Protein AF-A0A2A8GS91-F1 (afdb_monomer_lite)

Secondary structure (DSSP, 8-state):
----TT-PPP---S----S----------PPP----TT-S-PPP--HHHHHHHHHHHHHTT-S-HHHHHHHHHHHHHHHTS-HHHHHHHHHHH--

pLDDT: mean 79.54, std 14.11, range [46.62, 95.75]

Sequence (95 aa):
MAKTPGLLVRKKSNFNPTDPYIPNEDSVVTPEKKKFKNQQGSIKISSQSKEELGALMKLTNKKYAHEIIDLLIHHYVENQLTPEQKKKFKLLTEI

InterPro domains:
  IPR035528 Protein of unknown function DUF5388 [PF17363] (42-94)

Organism: NCBI:txid64104

Radius of gyration: 30.57 Å; chains: 1; bounding box: 70×70×53 Å

Foldseek 3Di:
DDDDPDDDDDDDDPDDPPDDDDPPPPVVPPPDPPDDPPDPDDDDDDPVVVVVLVVVCVVVVHPDSVVVVVVVVVCCLVPPDDPVVNVVVVVVVPD

Structure (mmCIF, N/CA/C/O backbone):
data_AF-A0A2A8GS91-F1
#
_entry.id   AF-A0A2A8GS91-F1
#
loop_
_atom_site.group_PDB
_atom_site.id
_atom_site.type_symbol
_atom_site.label_atom_id
_atom_site.label_alt_id
_atom_site.label_comp_id
_atom_site.label_asym_id
_atom_site.label_entity_id
_atom_site.label_seq_id
_atom_site.pdbx_PDB_ins_code
_atom_site.Cartn_x
_atom_site.Cartn_y
_atom_site.Cartn_z
_atom_site.occupancy
_atom_site.B_iso_or_equiv
_atom_site.auth_seq_id
_atom_site.auth_comp_id
_atom_site.auth_asym_id
_atom_site.auth_atom_id
_atom_site.pdbx_PDB_model_num
ATOM 1 N N . MET A 1 1 ? 51.025 58.106 -22.402 1.00 46.62 1 MET A N 1
ATOM 2 C CA . MET A 1 1 ? 50.460 57.437 -21.206 1.00 46.62 1 MET A CA 1
ATOM 3 C C . MET A 1 1 ? 50.240 55.964 -21.534 1.00 46.62 1 MET A C 1
ATOM 5 O O . MET A 1 1 ? 49.836 55.664 -22.651 1.00 46.62 1 MET A O 1
ATOM 9 N N . ALA A 1 2 ? 50.651 55.072 -20.631 1.00 52.41 2 ALA A N 1
ATOM 10 C CA . ALA A 1 2 ? 50.948 53.659 -20.882 1.00 52.41 2 ALA A CA 1
ATOM 11 C C . ALA A 1 2 ? 49.727 52.802 -21.280 1.00 52.41 2 ALA A C 1
ATOM 13 O O . ALA A 1 2 ? 48.660 52.925 -20.686 1.00 52.41 2 ALA A O 1
ATOM 14 N N . LYS A 1 3 ? 49.906 51.901 -22.258 1.00 57.59 3 LYS A N 1
ATOM 15 C CA . LYS A 1 3 ? 48.962 50.817 -22.578 1.00 57.59 3 LYS A CA 1
ATOM 16 C C . LYS A 1 3 ? 49.304 49.616 -21.689 1.00 57.59 3 LYS A C 1
ATOM 18 O O . LYS A 1 3 ? 50.386 49.055 -21.834 1.00 57.59 3 LYS A O 1
ATOM 23 N N . THR A 1 4 ? 48.423 49.233 -20.770 1.00 62.31 4 THR A N 1
ATOM 24 C CA . THR A 1 4 ? 48.572 48.017 -19.954 1.00 62.31 4 THR A CA 1
ATOM 25 C C . THR A 1 4 ? 48.444 46.772 -20.845 1.00 62.31 4 THR A C 1
ATOM 27 O O . THR A 1 4 ? 47.423 46.622 -21.523 1.00 62.31 4 THR A O 1
ATOM 30 N N . PRO A 1 5 ? 49.444 45.873 -20.890 1.00 55.16 5 PRO A N 1
ATOM 31 C CA . PRO A 1 5 ? 49.355 44.658 -21.691 1.00 55.16 5 PRO A CA 1
ATOM 32 C C . PRO A 1 5 ? 48.493 43.620 -20.956 1.00 55.16 5 PRO A C 1
ATOM 34 O O . PRO A 1 5 ? 48.757 43.313 -19.798 1.00 55.16 5 PRO A O 1
ATOM 37 N N . GLY A 1 6 ? 47.458 43.083 -21.616 1.00 60.62 6 GLY A N 1
ATOM 38 C CA . GLY A 1 6 ? 46.720 41.902 -21.128 1.00 60.62 6 GLY A CA 1
ATOM 39 C C . GLY A 1 6 ? 45.197 42.015 -20.998 1.00 60.62 6 GLY A C 1
ATOM 40 O O . GLY A 1 6 ? 44.552 41.020 -20.686 1.00 60.62 6 GLY A O 1
ATOM 41 N N . LEU A 1 7 ? 44.581 43.168 -21.268 1.00 65.50 7 LEU A N 1
ATOM 42 C CA . LEU A 1 7 ? 43.117 43.294 -21.258 1.00 65.50 7 LEU A CA 1
ATOM 43 C C . LEU A 1 7 ? 42.557 43.259 -22.686 1.00 65.50 7 LEU A C 1
ATOM 45 O O . LEU A 1 7 ? 42.686 44.227 -23.435 1.00 65.50 7 LEU A O 1
ATOM 49 N N . LEU A 1 8 ? 41.911 42.146 -23.062 1.00 66.12 8 LEU A N 1
ATOM 50 C CA . LEU A 1 8 ? 41.102 42.089 -24.282 1.00 66.12 8 LEU A CA 1
ATOM 51 C C . LEU A 1 8 ? 39.931 43.070 -24.155 1.00 66.12 8 LEU A C 1
ATOM 53 O O . LEU A 1 8 ? 39.047 42.913 -23.310 1.00 66.12 8 LEU A O 1
ATOM 57 N N . VAL A 1 9 ? 39.917 44.083 -25.019 1.00 65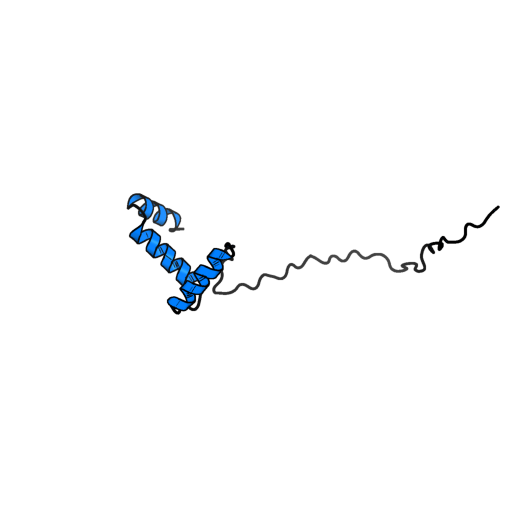.94 9 VAL A N 1
ATOM 58 C CA . VAL A 1 9 ? 38.823 45.052 -25.096 1.00 65.94 9 VAL A CA 1
ATOM 59 C C . VAL A 1 9 ? 37.570 44.329 -25.594 1.00 65.94 9 VAL A C 1
ATOM 61 O O . VAL A 1 9 ? 37.545 43.797 -26.703 1.00 65.94 9 VAL A O 1
ATOM 64 N N . ARG A 1 10 ? 36.509 44.307 -24.780 1.00 66.19 10 ARG A N 1
ATOM 65 C CA . ARG A 1 10 ? 35.206 43.773 -25.198 1.00 66.19 10 ARG A CA 1
ATOM 66 C C . ARG A 1 10 ? 34.622 44.672 -26.284 1.00 66.19 10 ARG A C 1
ATOM 68 O O . ARG A 1 10 ? 34.299 45.831 -26.025 1.00 66.19 10 ARG A O 1
ATOM 75 N N . LYS A 1 11 ? 34.451 44.132 -27.490 1.00 67.81 11 LYS A N 1
ATOM 76 C CA . LYS A 1 11 ? 33.740 44.811 -28.575 1.00 67.81 11 LYS A CA 1
ATOM 77 C C . LYS A 1 11 ? 32.253 44.871 -28.204 1.00 67.81 11 LYS A C 1
ATOM 79 O O . LYS A 1 11 ? 31.589 43.839 -28.138 1.00 67.81 11 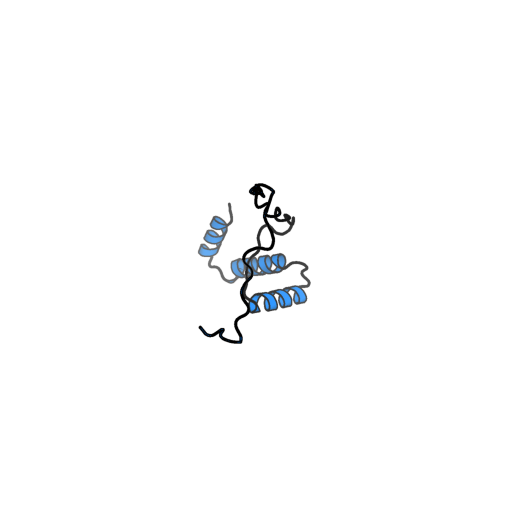LYS A O 1
ATOM 84 N N . LYS A 1 12 ? 31.742 46.065 -27.887 1.00 63.16 12 LYS A N 1
ATOM 85 C CA . LYS A 1 12 ? 30.305 46.282 -27.675 1.00 63.16 12 LYS A CA 1
ATOM 86 C C . LYS A 1 12 ? 29.623 46.124 -29.035 1.00 63.16 12 LYS A C 1
ATOM 88 O O . LYS A 1 12 ? 29.885 46.923 -29.922 1.00 63.16 12 LYS A O 1
ATOM 93 N N . SER A 1 13 ? 28.823 45.068 -29.172 1.00 62.59 13 SER A N 1
ATOM 94 C CA . SER A 1 13 ? 27.897 44.775 -30.281 1.00 62.59 13 SER A CA 1
ATOM 95 C C . SER A 1 13 ? 28.500 44.631 -31.693 1.00 62.59 13 SER A C 1
ATOM 97 O O . SER A 1 13 ? 28.931 45.597 -32.310 1.00 62.59 13 SER A O 1
ATOM 99 N N . ASN A 1 14 ? 28.440 43.409 -32.243 1.00 64.88 14 ASN A N 1
ATOM 100 C CA . ASN A 1 14 ? 28.628 43.119 -33.678 1.00 64.88 14 ASN A CA 1
ATOM 101 C C . ASN A 1 14 ? 27.291 42.982 -34.433 1.00 64.88 14 ASN A C 1
ATOM 103 O O . ASN A 1 14 ? 27.286 42.601 -35.598 1.00 64.88 14 ASN A O 1
ATOM 107 N N . PHE A 1 15 ? 26.163 43.222 -33.765 1.00 71.50 15 PHE A N 1
ATOM 108 C CA . PHE A 1 15 ? 24.839 42.945 -34.300 1.00 71.50 15 PHE A CA 1
ATOM 109 C C . PHE A 1 15 ? 23.877 44.056 -33.890 1.00 71.50 15 PHE A C 1
ATOM 111 O O . PHE A 1 15 ? 23.784 44.376 -32.705 1.00 71.50 15 PHE A O 1
ATOM 118 N N . ASN A 1 16 ? 23.180 44.616 -34.876 1.00 68.69 16 ASN A N 1
ATOM 119 C CA . ASN A 1 16 ? 22.052 45.511 -34.671 1.00 68.69 16 ASN A CA 1
ATOM 120 C C . ASN A 1 16 ? 20.785 44.705 -34.988 1.00 68.69 16 ASN A C 1
ATOM 122 O O . ASN A 1 16 ? 20.571 44.394 -36.163 1.00 68.69 16 ASN A O 1
ATOM 126 N N . PRO A 1 17 ? 19.967 44.330 -33.989 1.00 68.94 17 PRO A N 1
ATOM 127 C CA . PRO A 1 17 ? 18.673 43.725 -34.265 1.00 68.94 17 PRO A CA 1
ATOM 128 C C . PRO A 1 17 ? 17.837 44.756 -35.022 1.00 68.94 17 PRO A C 1
ATOM 130 O O . PRO A 1 17 ? 17.511 45.813 -34.489 1.00 68.94 17 PRO A O 1
ATOM 133 N N . THR A 1 18 ? 17.600 44.485 -36.304 1.00 74.81 18 THR A N 1
ATOM 134 C CA . THR A 1 18 ? 16.831 45.377 -37.187 1.00 74.81 18 THR A CA 1
ATOM 135 C C . THR A 1 18 ? 15.336 45.081 -37.072 1.00 74.81 18 THR A C 1
ATOM 137 O O . THR A 1 18 ? 14.510 45.957 -37.311 1.00 74.81 18 THR A O 1
ATOM 140 N N . ASP A 1 19 ? 15.000 43.870 -36.629 1.00 74.12 19 ASP A N 1
ATOM 141 C CA . ASP A 1 19 ? 13.625 43.436 -36.459 1.00 74.12 19 ASP A CA 1
ATOM 142 C C . ASP A 1 19 ? 13.089 43.841 -35.079 1.00 74.12 19 ASP A C 1
ATOM 144 O O . ASP A 1 19 ? 13.783 43.666 -34.066 1.00 74.12 19 ASP A O 1
ATOM 148 N N . PRO A 1 20 ? 11.860 44.386 -35.011 1.00 78.19 20 PRO A N 1
ATOM 149 C CA . PRO A 1 20 ? 11.224 44.713 -33.746 1.00 78.19 20 PRO A CA 1
ATOM 150 C C . PRO A 1 20 ? 11.042 43.442 -32.915 1.00 78.19 20 PRO A C 1
ATOM 152 O O . PRO A 1 20 ? 10.651 42.394 -33.427 1.00 78.19 20 PRO A O 1
ATOM 155 N N . TYR A 1 21 ? 11.314 43.541 -31.613 1.00 73.38 21 TYR A N 1
ATOM 156 C CA . TYR A 1 21 ? 11.032 42.457 -30.681 1.00 73.38 21 TYR A CA 1
ATOM 157 C C . TYR A 1 21 ? 9.523 42.198 -30.657 1.00 73.38 21 TYR A C 1
ATOM 159 O O . TYR A 1 21 ? 8.755 43.031 -30.176 1.00 73.38 21 TYR A O 1
ATOM 167 N N . ILE A 1 22 ? 9.114 41.046 -31.182 1.00 74.06 22 ILE A N 1
ATOM 168 C CA . ILE A 1 22 ? 7.752 40.542 -31.054 1.00 74.06 22 ILE A CA 1
ATOM 169 C C . ILE A 1 22 ? 7.768 39.633 -29.823 1.00 74.06 22 ILE A C 1
ATOM 171 O O . ILE A 1 22 ? 8.398 38.574 -29.876 1.00 74.06 22 ILE A O 1
ATOM 175 N N . PRO A 1 23 ? 7.159 40.028 -28.690 1.00 70.75 23 PRO A N 1
ATOM 176 C CA . PRO A 1 23 ? 6.945 39.091 -27.603 1.00 70.75 23 PRO A CA 1
ATOM 177 C C . PRO A 1 23 ? 6.077 37.967 -28.159 1.00 70.75 23 PRO A C 1
ATOM 179 O O . PRO A 1 23 ? 4.930 38.196 -28.539 1.00 70.75 23 PRO A O 1
ATOM 182 N N . ASN A 1 24 ? 6.634 36.761 -28.262 1.00 64.38 24 ASN A N 1
ATOM 183 C CA . ASN A 1 24 ? 5.807 35.609 -28.554 1.00 64.38 24 ASN A CA 1
ATOM 184 C C . ASN A 1 24 ? 4.813 35.492 -27.399 1.00 64.38 24 ASN A C 1
ATOM 186 O O . ASN A 1 24 ? 5.209 35.236 -26.258 1.00 64.38 24 ASN A O 1
ATOM 190 N N . GLU A 1 25 ? 3.525 35.637 -27.695 1.00 61.12 25 GLU A N 1
ATOM 191 C CA . GLU A 1 25 ? 2.463 35.079 -26.862 1.00 61.12 25 GLU A CA 1
ATOM 192 C C . GLU A 1 25 ? 2.486 33.551 -26.996 1.00 61.12 25 GLU A C 1
ATOM 194 O O . GLU A 1 25 ? 1.496 32.908 -27.344 1.00 61.12 25 GLU A O 1
ATOM 199 N N . ASP A 1 26 ? 3.649 32.953 -26.725 1.00 57.75 26 ASP A N 1
ATOM 200 C CA . ASP A 1 26 ? 3.778 31.541 -26.439 1.00 57.75 26 ASP A CA 1
ATOM 201 C C . ASP A 1 26 ? 3.067 31.354 -25.103 1.00 57.75 26 ASP A C 1
ATOM 203 O O . ASP A 1 26 ? 3.668 31.346 -24.024 1.00 57.75 26 ASP A O 1
ATOM 207 N N . SER A 1 27 ? 1.736 31.257 -25.173 1.00 56.72 27 SER A N 1
ATOM 208 C CA . SER A 1 27 ? 0.949 30.608 -24.145 1.00 56.72 27 SER A CA 1
ATOM 209 C C . SER A 1 27 ? 1.740 29.365 -23.763 1.00 56.72 27 SER A C 1
ATOM 211 O O . SER A 1 27 ? 2.101 28.558 -24.620 1.00 56.72 27 SER A O 1
ATOM 213 N N . VAL A 1 28 ? 2.136 29.280 -22.497 1.00 57.19 28 VAL A N 1
ATOM 214 C CA . VAL A 1 28 ? 2.825 28.116 -21.961 1.00 57.19 28 VAL A CA 1
ATOM 215 C C . VAL A 1 28 ? 1.832 26.970 -22.099 1.00 57.19 28 VAL A C 1
ATOM 217 O O . VAL A 1 28 ? 1.020 26.733 -21.207 1.00 57.19 28 VAL A O 1
ATOM 220 N N . VAL A 1 29 ? 1.827 26.298 -23.250 1.00 57.66 29 VAL A N 1
ATOM 221 C CA . VAL A 1 29 ? 1.005 25.121 -23.487 1.00 57.66 29 VAL A CA 1
ATOM 222 C C . VAL A 1 29 ? 1.670 24.026 -22.676 1.00 57.66 29 VAL A C 1
ATOM 224 O O . VAL A 1 29 ? 2.511 23.269 -23.158 1.00 57.66 29 VAL A O 1
ATOM 227 N N . THR A 1 30 ? 1.351 23.980 -21.384 1.00 62.81 30 THR A N 1
ATOM 228 C CA . THR A 1 30 ? 1.625 22.805 -20.572 1.00 62.81 30 THR A CA 1
ATOM 229 C C . THR A 1 30 ? 1.000 21.622 -21.303 1.00 62.81 30 THR A C 1
ATOM 231 O O . THR A 1 30 ? -0.211 21.655 -21.536 1.00 62.81 30 THR A O 1
ATOM 234 N N . PRO A 1 31 ? 1.782 20.604 -21.699 1.00 61.94 31 PRO A N 1
ATOM 235 C CA . PRO A 1 31 ? 1.244 19.470 -22.427 1.00 61.94 31 PRO A CA 1
ATOM 236 C C . PRO A 1 31 ? 0.133 18.851 -21.583 1.00 61.94 31 PRO A C 1
ATOM 238 O O . PRO A 1 31 ? 0.351 18.523 -20.410 1.00 61.94 31 PRO A O 1
ATOM 241 N N . GLU A 1 32 ? -1.065 18.732 -22.159 1.00 64.88 32 GLU A N 1
ATOM 242 C CA . GLU A 1 32 ? -2.191 18.094 -21.490 1.00 64.88 32 GLU A CA 1
ATOM 243 C C . GLU A 1 32 ? -1.746 16.714 -21.004 1.00 64.88 32 GLU A C 1
ATOM 245 O O . GLU A 1 32 ? -1.335 15.848 -21.784 1.00 64.88 32 GLU A O 1
ATOM 250 N N . LYS A 1 33 ? -1.753 16.521 -19.680 1.00 65.75 33 LYS A N 1
ATOM 251 C CA . LYS A 1 33 ? -1.313 15.266 -19.073 1.00 65.75 33 LYS A CA 1
ATOM 252 C C . LYS A 1 33 ? -2.184 14.145 -19.624 1.00 65.75 33 LYS A C 1
ATOM 254 O O . LYS A 1 33 ? -3.383 14.090 -19.355 1.00 65.75 33 LYS A O 1
ATOM 259 N N . LYS A 1 34 ? -1.555 13.244 -20.381 1.00 69.31 34 LYS A N 1
ATOM 260 C CA . LYS A 1 34 ? -2.171 12.039 -20.938 1.00 69.31 34 LYS A CA 1
ATOM 261 C C . LYS A 1 34 ? -2.917 11.310 -19.816 1.00 69.31 34 LYS A C 1
ATOM 263 O O . LYS A 1 34 ? -2.295 10.813 -18.878 1.00 69.31 34 LYS A O 1
ATOM 268 N N . LYS A 1 35 ? -4.251 11.286 -19.882 1.00 64.38 35 LYS A N 1
ATOM 269 C CA . LYS A 1 35 ? -5.078 10.589 -18.892 1.00 64.38 35 LYS A CA 1
ATOM 270 C C . LYS A 1 35 ? -4.952 9.090 -19.139 1.00 64.38 35 LYS A C 1
ATOM 272 O O . LYS A 1 35 ? -5.455 8.570 -20.133 1.00 64.38 35 LYS A O 1
ATOM 277 N N . PHE A 1 36 ? -4.253 8.392 -18.256 1.00 64.62 36 PHE A N 1
ATOM 278 C CA . PHE A 1 36 ? -4.217 6.936 -18.281 1.00 64.62 36 PHE A CA 1
ATOM 279 C C . PHE A 1 36 ? -5.509 6.402 -17.656 1.00 64.62 36 PHE A C 1
ATOM 281 O O . PHE A 1 36 ? -5.868 6.792 -16.549 1.00 64.62 36 PHE A O 1
ATOM 288 N N . LYS A 1 37 ? -6.211 5.497 -18.353 1.00 66.31 37 LYS A N 1
ATOM 289 C CA . LYS A 1 37 ? -7.504 4.938 -17.898 1.00 66.31 37 LYS A CA 1
ATOM 290 C C . LYS A 1 37 ? -7.431 4.284 -16.511 1.00 66.31 37 LYS A C 1
ATOM 292 O O . LYS A 1 37 ? -8.433 4.212 -15.818 1.00 66.31 37 LYS A O 1
ATOM 297 N N . ASN A 1 38 ? -6.250 3.811 -16.128 1.00 62.00 38 ASN A N 1
ATOM 298 C CA . ASN A 1 38 ? -5.971 3.092 -14.888 1.00 62.00 38 ASN A CA 1
ATOM 299 C C . ASN A 1 38 ? -5.204 3.927 -13.846 1.00 62.00 38 ASN A C 1
ATOM 301 O O . ASN A 1 38 ? -4.726 3.365 -12.864 1.00 62.00 38 ASN A O 1
ATOM 305 N N . GLN A 1 39 ? -5.031 5.237 -14.058 1.00 66.56 39 GLN A N 1
ATOM 306 C CA . GLN A 1 39 ? -4.382 6.125 -13.090 1.00 66.56 39 GLN A CA 1
ATOM 307 C C . GLN A 1 39 ? -5.187 7.416 -12.958 1.00 66.56 39 GLN A C 1
ATOM 309 O O . GLN A 1 39 ? -5.140 8.283 -13.829 1.00 66.56 39 GLN A O 1
ATOM 314 N N . GLN A 1 40 ? -5.914 7.548 -11.849 1.00 68.88 40 GLN A N 1
ATOM 315 C CA . GLN A 1 40 ? -6.590 8.800 -11.501 1.00 68.88 40 GLN A CA 1
ATOM 316 C C . GLN A 1 40 ? -5.675 9.765 -10.731 1.00 68.88 40 GLN A C 1
ATOM 318 O O . GLN A 1 40 ? -5.887 10.973 -10.770 1.00 68.88 40 GLN A O 1
ATOM 323 N N . GLY A 1 41 ? -4.610 9.258 -10.101 1.00 73.94 41 GLY A N 1
ATOM 324 C CA . GLY A 1 41 ? -3.619 10.065 -9.396 1.00 73.94 41 GLY A CA 1
ATOM 325 C C . GLY A 1 41 ? -2.305 9.318 -9.178 1.00 73.94 41 GLY A C 1
ATOM 326 O O . GLY A 1 41 ? -2.262 8.089 -9.189 1.00 73.94 41 GLY A O 1
ATOM 327 N N . SER A 1 42 ? -1.220 10.071 -8.992 1.00 82.44 42 SER A N 1
ATOM 328 C CA . SER A 1 42 ? 0.087 9.530 -8.610 1.00 82.44 42 SER A CA 1
ATOM 329 C C . SER A 1 42 ? 0.320 9.746 -7.117 1.00 82.44 42 SER A C 1
ATOM 331 O O . SER A 1 42 ? 0.330 10.893 -6.667 1.00 82.44 42 SER A O 1
ATOM 333 N N . ILE A 1 43 ? 0.569 8.673 -6.369 1.00 85.19 43 ILE A N 1
ATOM 334 C CA . ILE A 1 43 ? 0.960 8.749 -4.958 1.00 85.19 43 ILE A CA 1
ATOM 335 C C . ILE A 1 43 ? 2.487 8.714 -4.891 1.00 85.19 43 ILE A C 1
ATOM 337 O O . ILE A 1 43 ? 3.118 7.786 -5.398 1.00 85.19 43 ILE A O 1
ATOM 341 N N . LYS A 1 44 ? 3.095 9.743 -4.291 1.00 90.19 44 LYS A N 1
ATOM 342 C CA . LYS A 1 44 ? 4.531 9.733 -3.992 1.00 90.19 44 LYS A CA 1
ATOM 343 C C . LYS A 1 44 ? 4.764 8.906 -2.731 1.00 90.19 44 LYS A C 1
ATOM 345 O O . LYS A 1 44 ? 4.110 9.135 -1.721 1.00 90.19 44 LYS A O 1
ATOM 350 N N . ILE A 1 45 ? 5.713 7.979 -2.803 1.00 90.06 45 ILE A N 1
ATOM 351 C CA . ILE A 1 45 ? 6.116 7.098 -1.702 1.00 90.06 45 ILE A CA 1
ATOM 352 C C . ILE A 1 45 ? 7.638 7.141 -1.535 1.00 90.06 45 ILE A C 1
ATOM 354 O O . ILE A 1 45 ? 8.349 7.575 -2.446 1.00 90.06 45 ILE A O 1
ATOM 358 N N . SER A 1 46 ? 8.134 6.704 -0.377 1.00 95.75 46 SER A N 1
ATOM 359 C CA . SER A 1 46 ? 9.574 6.568 -0.134 1.00 95.75 46 SER A CA 1
ATOM 360 C C . SER A 1 46 ? 10.193 5.501 -1.052 1.00 95.75 46 SER A C 1
ATOM 362 O O . SER A 1 46 ? 9.494 4.640 -1.597 1.00 95.75 46 SER A O 1
ATOM 364 N N . SER A 1 47 ? 11.517 5.544 -1.231 1.00 92.94 47 SER A N 1
ATOM 365 C CA . SER A 1 47 ? 12.250 4.532 -2.006 1.00 92.94 47 SER A CA 1
ATOM 366 C C . SER A 1 47 ? 12.068 3.131 -1.424 1.00 92.94 47 SER A C 1
ATOM 368 O O . SER A 1 47 ? 11.752 2.206 -2.165 1.00 92.94 47 SER A O 1
ATOM 370 N N . GLN A 1 48 ? 12.172 3.002 -0.101 1.00 95.44 48 GLN A N 1
ATOM 371 C CA . GLN A 1 48 ? 11.989 1.734 0.601 1.00 95.44 48 GLN A CA 1
ATOM 372 C C . GLN A 1 48 ? 10.594 1.145 0.352 1.00 95.44 48 GLN A C 1
ATOM 374 O O . GLN A 1 48 ? 10.472 0.002 -0.080 1.00 95.44 48 GLN A O 1
ATOM 379 N N . SER A 1 49 ? 9.533 1.939 0.530 1.00 91.25 49 SER A N 1
ATOM 380 C CA . SER A 1 49 ? 8.165 1.454 0.310 1.00 91.25 49 SER A CA 1
ATOM 381 C C . SER A 1 49 ? 7.928 1.028 -1.141 1.00 91.25 49 SER A C 1
ATOM 383 O O . SER A 1 49 ? 7.139 0.122 -1.397 1.00 91.25 49 SER A O 1
ATOM 385 N N . LYS A 1 50 ? 8.618 1.642 -2.110 1.00 92.31 50 LYS A N 1
ATOM 386 C CA . LYS A 1 50 ? 8.549 1.233 -3.519 1.00 92.31 50 LYS A CA 1
ATOM 387 C C . LYS A 1 50 ? 9.174 -0.145 -3.751 1.00 92.31 50 LYS A C 1
ATOM 389 O O . LYS A 1 50 ? 8.643 -0.920 -4.547 1.00 92.31 50 LYS A O 1
ATOM 394 N N . GLU A 1 51 ? 10.290 -0.440 -3.094 1.00 94.31 51 GLU A N 1
ATOM 395 C CA . GLU A 1 51 ? 10.963 -1.738 -3.193 1.00 94.31 51 GLU A CA 1
ATOM 396 C C . GLU A 1 51 ? 10.120 -2.850 -2.567 1.00 94.31 51 GLU A C 1
ATOM 398 O O . GLU A 1 51 ? 9.878 -3.870 -3.217 1.00 94.31 51 GLU A O 1
ATOM 403 N N . GLU A 1 52 ? 9.588 -2.617 -1.365 1.00 93.44 52 GLU A N 1
ATOM 404 C CA . GLU A 1 52 ? 8.689 -3.549 -0.673 1.00 93.44 52 GLU A CA 1
ATOM 405 C C . GLU A 1 52 ? 7.420 -3.818 -1.494 1.00 93.44 52 GLU A C 1
ATOM 407 O O . GLU A 1 52 ? 7.043 -4.972 -1.708 1.00 93.44 52 GLU A O 1
ATOM 412 N N . LEU A 1 53 ? 6.805 -2.768 -2.049 1.00 92.81 53 LEU A N 1
ATOM 413 C CA . LEU A 1 53 ? 5.633 -2.901 -2.915 1.00 92.81 53 LEU A CA 1
ATOM 414 C C . LEU A 1 53 ? 5.950 -3.704 -4.185 1.00 92.81 53 LEU A C 1
ATOM 416 O O . LEU A 1 53 ? 5.146 -4.529 -4.621 1.00 92.81 53 LEU A O 1
ATOM 420 N N . GLY A 1 54 ? 7.135 -3.502 -4.766 1.00 91.56 54 GLY A N 1
ATOM 421 C CA . GLY A 1 54 ? 7.608 -4.272 -5.914 1.00 91.56 54 GLY A CA 1
ATOM 422 C C . GLY A 1 54 ? 7.849 -5.748 -5.586 1.00 91.56 54 GLY A C 1
ATOM 423 O O . GLY A 1 54 ? 7.515 -6.615 -6.396 1.00 91.56 54 GLY A O 1
ATOM 424 N N . ALA A 1 55 ? 8.391 -6.050 -4.405 1.00 94.50 55 ALA A N 1
ATOM 425 C CA . ALA A 1 55 ? 8.562 -7.421 -3.929 1.00 94.50 55 AL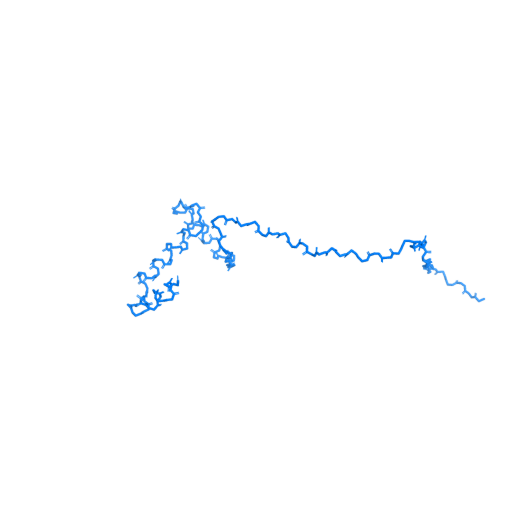A A CA 1
ATOM 426 C C . ALA A 1 55 ? 7.205 -8.107 -3.708 1.00 94.50 55 ALA A C 1
ATOM 428 O O . ALA A 1 55 ? 6.991 -9.217 -4.199 1.00 94.50 55 ALA A O 1
ATOM 429 N N . LEU A 1 56 ? 6.259 -7.419 -3.063 1.00 93.06 56 LEU A N 1
ATOM 430 C CA . LEU A 1 56 ? 4.895 -7.913 -2.859 1.00 93.06 56 LEU A CA 1
ATOM 431 C C . LEU A 1 56 ? 4.180 -8.189 -4.182 1.00 93.06 56 LEU A C 1
ATOM 433 O O . LEU A 1 56 ? 3.537 -9.229 -4.328 1.00 93.06 56 LEU A O 1
ATOM 437 N N . MET A 1 57 ? 4.336 -7.302 -5.166 1.00 93.50 57 MET A N 1
ATOM 438 C CA . MET A 1 57 ? 3.760 -7.475 -6.500 1.00 93.50 57 MET A CA 1
ATOM 439 C C . MET A 1 57 ? 4.283 -8.744 -7.190 1.00 93.50 57 MET A C 1
ATOM 441 O O . MET A 1 57 ? 3.501 -9.482 -7.788 1.00 93.50 57 MET A O 1
ATOM 445 N N . LYS A 1 58 ? 5.584 -9.037 -7.054 1.00 93.69 58 LYS A N 1
ATOM 446 C CA . LYS A 1 58 ? 6.197 -10.269 -7.580 1.00 93.69 58 LYS A CA 1
ATOM 447 C C . LYS A 1 58 ? 5.699 -11.520 -6.857 1.00 93.69 58 LYS A C 1
ATOM 449 O O . LYS A 1 58 ? 5.383 -12.501 -7.513 1.00 93.69 58 LYS A O 1
ATOM 454 N N . LEU A 1 59 ? 5.613 -11.488 -5.526 1.00 94.00 59 LEU A N 1
ATOM 455 C CA . LEU A 1 59 ? 5.186 -12.642 -4.723 1.00 94.00 59 LEU A CA 1
ATOM 456 C C . LEU A 1 59 ? 3.725 -13.025 -4.976 1.00 94.00 59 LEU A C 1
ATOM 458 O O . LEU A 1 59 ? 3.385 -14.201 -5.047 1.00 94.00 59 LEU A O 1
ATOM 462 N N . THR A 1 60 ? 2.862 -12.025 -5.120 1.00 90.12 60 THR A N 1
ATOM 463 C CA . THR A 1 60 ? 1.418 -12.218 -5.316 1.00 90.12 60 THR A CA 1
ATOM 464 C C . THR A 1 60 ? 1.015 -12.307 -6.792 1.00 90.12 60 THR A C 1
ATOM 466 O O . THR A 1 60 ? -0.173 -12.432 -7.090 1.00 90.12 60 THR A O 1
ATOM 469 N N . ASN A 1 61 ? 1.986 -12.262 -7.717 1.00 91.69 61 ASN A N 1
ATOM 470 C CA . ASN A 1 61 ? 1.784 -12.275 -9.170 1.00 91.69 61 ASN A CA 1
ATOM 471 C C . ASN A 1 61 ? 0.774 -11.224 -9.660 1.00 91.69 61 ASN A C 1
ATOM 473 O O . ASN A 1 61 ? -0.013 -11.470 -10.579 1.00 91.69 61 ASN A O 1
ATOM 477 N N . LYS A 1 62 ? 0.778 -10.041 -9.041 1.00 90.50 62 LYS A N 1
ATOM 478 C CA . LYS A 1 62 ? -0.076 -8.925 -9.455 1.00 90.50 62 LYS A CA 1
ATOM 479 C C . LYS A 1 62 ? 0.595 -8.108 -10.542 1.00 90.50 62 LYS A C 1
ATOM 481 O O . LYS A 1 62 ? 1.817 -7.985 -10.595 1.00 90.50 62 LYS A O 1
ATOM 486 N N . LYS A 1 63 ? -0.219 -7.554 -11.437 1.00 87.44 63 LYS A N 1
ATOM 487 C CA . LYS A 1 63 ? 0.281 -6.778 -12.577 1.00 87.44 63 LYS A CA 1
ATOM 488 C C . LYS A 1 63 ? 0.422 -5.307 -12.217 1.00 87.44 63 LYS A C 1
ATOM 490 O O . LYS A 1 63 ? 1.244 -4.608 -12.814 1.00 87.44 63 LYS A O 1
ATOM 495 N N . TYR A 1 64 ? -0.380 -4.835 -11.265 1.00 87.69 64 TYR A N 1
ATOM 496 C CA . TYR A 1 64 ? -0.438 -3.427 -10.920 1.00 87.69 64 TYR A CA 1
ATOM 497 C C . TYR A 1 64 ? -0.303 -3.189 -9.417 1.00 87.69 64 TYR A C 1
ATOM 499 O O . TYR A 1 64 ? -0.847 -3.909 -8.588 1.00 87.69 64 TYR A O 1
ATOM 507 N N . ALA A 1 65 ? 0.380 -2.096 -9.075 1.00 87.56 65 ALA A N 1
ATOM 508 C CA . ALA A 1 65 ? 0.599 -1.684 -7.693 1.00 87.56 65 ALA A CA 1
ATOM 509 C C . ALA A 1 65 ? -0.703 -1.372 -6.933 1.00 87.56 65 ALA A C 1
ATOM 511 O O . ALA A 1 65 ? -0.773 -1.629 -5.736 1.00 87.56 65 ALA A O 1
ATOM 512 N N . HIS A 1 66 ? -1.735 -0.849 -7.610 1.00 87.69 66 HIS A N 1
ATOM 513 C CA . HIS A 1 66 ? -3.013 -0.545 -6.958 1.00 87.69 66 HIS A CA 1
ATOM 514 C C . HIS A 1 66 ? -3.701 -1.807 -6.428 1.00 87.69 66 HIS A C 1
ATOM 516 O O . HIS A 1 66 ? -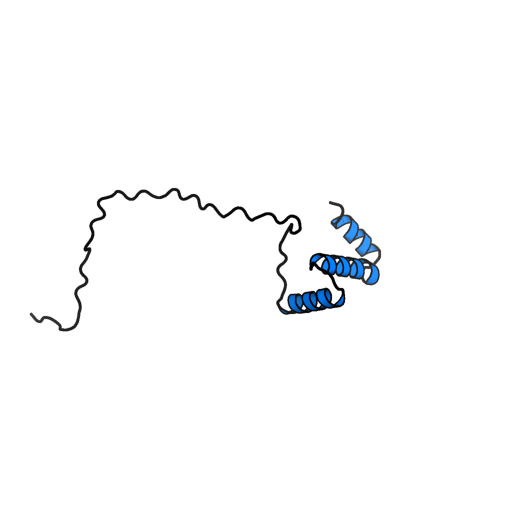4.261 -1.756 -5.348 1.00 87.69 66 HIS A O 1
ATOM 522 N N . GLU A 1 67 ? -3.553 -2.958 -7.094 1.00 90.25 67 GLU A N 1
ATOM 523 C CA . GLU A 1 67 ? -4.124 -4.226 -6.616 1.00 90.25 67 GLU A CA 1
ATOM 524 C C . GLU A 1 67 ? -3.538 -4.634 -5.257 1.00 90.25 67 GLU A C 1
ATOM 526 O O . GLU A 1 67 ? -4.239 -5.174 -4.404 1.00 90.25 67 GLU A O 1
ATOM 531 N N . ILE A 1 68 ? -2.243 -4.369 -5.051 1.00 92.44 68 ILE A N 1
ATOM 532 C CA . ILE A 1 68 ? -1.572 -4.616 -3.771 1.00 92.44 68 ILE A CA 1
ATOM 533 C C . ILE A 1 68 ? -2.037 -3.612 -2.726 1.00 92.44 68 ILE A C 1
ATOM 535 O O . ILE A 1 68 ? -2.307 -3.995 -1.593 1.00 92.44 68 ILE A O 1
ATOM 539 N N . ILE A 1 69 ? -2.143 -2.338 -3.100 1.00 91.62 69 ILE A N 1
ATOM 540 C CA . ILE A 1 69 ? -2.616 -1.284 -2.200 1.00 91.62 69 ILE A CA 1
ATOM 541 C C . ILE A 1 69 ? -4.043 -1.595 -1.728 1.00 91.62 69 ILE A C 1
ATOM 543 O O . ILE A 1 69 ? -4.285 -1.566 -0.525 1.00 91.62 69 ILE A O 1
ATOM 547 N N . ASP A 1 70 ? -4.947 -1.976 -2.630 1.00 90.88 70 ASP A N 1
ATOM 548 C CA . ASP A 1 70 ? -6.328 -2.344 -2.301 1.00 90.88 70 ASP A CA 1
ATOM 549 C C . ASP A 1 70 ? -6.369 -3.543 -1.347 1.00 90.88 70 ASP A C 1
ATOM 551 O O . ASP A 1 70 ? -7.085 -3.530 -0.346 1.00 90.88 70 ASP A O 1
ATOM 555 N N . LEU A 1 71 ? -5.544 -4.564 -1.603 1.00 92.94 71 LEU A N 1
ATOM 556 C CA . LEU A 1 71 ? -5.426 -5.730 -0.727 1.00 92.94 71 LEU A CA 1
ATOM 557 C C . LEU A 1 71 ? -4.932 -5.347 0.677 1.00 92.94 71 LEU A C 1
ATOM 559 O O . LEU A 1 71 ? -5.476 -5.822 1.675 1.00 92.94 71 LEU A O 1
ATOM 563 N N . LEU A 1 72 ? -3.925 -4.475 0.764 1.00 92.31 72 LEU A N 1
ATOM 564 C CA . LEU A 1 72 ? -3.393 -3.990 2.038 1.00 92.31 72 LEU A CA 1
ATOM 565 C C . LEU A 1 72 ? -4.421 -3.146 2.798 1.00 92.31 72 LEU A C 1
ATOM 567 O O . LEU A 1 72 ? -4.543 -3.297 4.015 1.00 92.31 72 LEU A O 1
ATOM 571 N N . ILE A 1 73 ? -5.182 -2.302 2.096 1.00 92.69 73 ILE A N 1
ATOM 572 C CA . ILE A 1 73 ? -6.268 -1.510 2.686 1.00 92.69 73 ILE A CA 1
ATOM 573 C C . ILE A 1 73 ? -7.335 -2.442 3.260 1.00 92.69 73 ILE A C 1
ATOM 575 O O . ILE A 1 73 ? -7.676 -2.304 4.435 1.00 92.69 73 ILE A O 1
ATOM 579 N N . HIS A 1 74 ? -7.821 -3.415 2.483 1.00 92.31 74 HIS A N 1
ATOM 580 C CA . HIS A 1 74 ? -8.825 -4.371 2.958 1.00 92.31 74 HIS A CA 1
ATOM 581 C C . HIS A 1 74 ? -8.333 -5.147 4.180 1.00 92.31 74 HIS A C 1
ATOM 583 O O . HIS A 1 74 ? -9.015 -5.175 5.203 1.00 92.31 74 HIS A O 1
ATOM 589 N N . HIS A 1 75 ? -7.114 -5.691 4.125 1.00 94.50 75 HIS A N 1
ATOM 590 C CA . HIS A 1 75 ? -6.528 -6.429 5.241 1.00 94.50 75 HIS A CA 1
ATOM 591 C C . H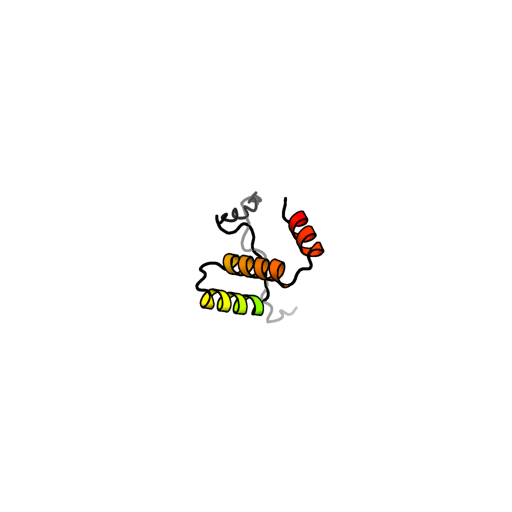IS A 1 75 ? -6.415 -5.568 6.510 1.00 94.50 75 HIS A C 1
ATOM 593 O O . HIS A 1 75 ? -6.731 -6.026 7.609 1.00 94.50 75 HIS A O 1
ATOM 599 N N . TYR A 1 76 ? -5.983 -4.311 6.381 1.00 94.69 76 TYR A N 1
ATOM 600 C CA . TYR A 1 76 ? -5.888 -3.394 7.517 1.00 94.69 76 TYR A CA 1
ATOM 601 C C . TYR A 1 76 ? -7.270 -3.063 8.100 1.00 94.69 76 TYR A C 1
ATOM 603 O O . TYR A 1 76 ? -7.459 -3.094 9.319 1.00 94.69 76 TYR A O 1
ATOM 611 N N . VAL A 1 77 ? -8.256 -2.801 7.239 1.00 92.94 77 VAL A N 1
ATOM 612 C CA . VAL A 1 77 ? -9.632 -2.495 7.650 1.00 92.94 77 VAL A CA 1
ATOM 613 C C . VAL A 1 77 ? -10.290 -3.686 8.340 1.00 92.94 77 VAL A C 1
ATOM 615 O O . VAL A 1 77 ? -10.998 -3.505 9.328 1.00 92.94 77 VAL A O 1
ATOM 618 N N . GLU A 1 78 ? -10.065 -4.902 7.858 1.00 91.00 78 GLU A N 1
ATOM 619 C CA . GLU A 1 78 ? -10.668 -6.105 8.426 1.00 91.00 78 GLU A CA 1
ATOM 620 C C . GLU A 1 78 ? -10.010 -6.524 9.740 1.00 91.00 78 GLU A C 1
ATOM 622 O O . GLU A 1 78 ? -10.728 -6.802 10.706 1.00 91.00 78 GLU A O 1
ATOM 627 N N . ASN A 1 79 ? -8.677 -6.501 9.805 1.00 92.69 79 ASN A N 1
ATOM 628 C CA . ASN A 1 79 ? -7.938 -7.129 10.902 1.00 92.69 79 ASN A CA 1
ATOM 629 C C . ASN A 1 79 ? -7.460 -6.157 11.987 1.00 92.69 79 ASN A C 1
ATOM 631 O O . ASN A 1 79 ? -7.259 -6.593 13.117 1.00 92.69 79 ASN A O 1
ATOM 635 N N . GLN A 1 80 ? -7.266 -4.867 11.682 1.00 90.38 80 GLN A N 1
ATOM 636 C CA . GLN A 1 80 ? -6.679 -3.917 12.643 1.00 90.38 80 GLN A CA 1
ATOM 637 C C . GLN A 1 80 ? -7.650 -2.852 13.162 1.00 90.38 80 GLN A C 1
ATOM 639 O O . GLN A 1 80 ? -7.454 -2.339 14.261 1.00 90.38 80 GLN A O 1
ATOM 644 N N . LEU A 1 81 ? -8.698 -2.507 12.411 1.00 91.69 81 LEU A N 1
ATOM 645 C CA . LEU A 1 81 ? -9.637 -1.469 12.842 1.00 91.69 81 LEU A CA 1
ATOM 646 C C . LEU A 1 81 ? -10.660 -1.989 13.856 1.00 91.69 81 LEU A C 1
ATOM 648 O O . LEU A 1 81 ? -11.251 -3.060 13.688 1.00 91.69 81 LEU A O 1
ATOM 652 N N . THR A 1 82 ? -10.961 -1.166 14.862 1.00 93.31 82 THR A N 1
ATOM 653 C CA . THR A 1 82 ? -12.102 -1.411 15.754 1.00 93.31 82 THR A CA 1
ATOM 654 C C . THR A 1 82 ? -13.428 -1.206 15.009 1.00 93.31 82 THR A C 1
ATOM 656 O O . THR A 1 82 ? -13.475 -0.482 14.009 1.00 93.31 82 THR A O 1
ATOM 659 N N . PRO A 1 83 ? -14.548 -1.787 15.478 1.00 90.94 83 PRO A N 1
ATOM 660 C CA . PRO A 1 83 ? -15.844 -1.651 14.805 1.00 90.94 83 PRO A CA 1
ATOM 661 C C . PRO A 1 83 ? -16.278 -0.192 14.587 1.00 90.94 83 PRO A C 1
ATOM 663 O O . PRO A 1 83 ? -16.871 0.136 13.560 1.00 90.94 83 PRO A O 1
ATOM 666 N N . GLU A 1 84 ? -15.951 0.699 15.524 1.00 91.94 84 GLU A N 1
ATOM 667 C CA . GLU A 1 84 ? -16.224 2.135 15.410 1.00 91.94 84 GLU A CA 1
ATOM 668 C C . GLU A 1 84 ? -15.374 2.797 14.323 1.00 91.94 84 GLU A C 1
ATOM 670 O O . GLU A 1 84 ? -15.890 3.559 13.501 1.00 91.94 84 GLU A O 1
ATOM 675 N N . GLN A 1 85 ? -14.082 2.465 14.263 1.00 93.06 85 GLN A N 1
ATOM 676 C CA . GLN A 1 85 ? -13.190 2.977 13.228 1.00 93.06 85 GLN A CA 1
ATOM 677 C C . GLN A 1 85 ? -13.575 2.459 11.840 1.00 93.06 85 GLN A C 1
ATOM 679 O O . GLN A 1 85 ? -13.526 3.230 10.885 1.00 93.06 85 GLN A O 1
ATOM 684 N N . LYS A 1 86 ? -14.028 1.202 11.718 1.00 92.25 86 LYS A N 1
ATOM 685 C CA . LYS A 1 86 ? -14.553 0.653 10.454 1.00 92.25 86 LYS A CA 1
ATOM 686 C C . LYS A 1 86 ? -15.772 1.433 9.966 1.00 92.25 86 LYS A C 1
ATOM 688 O O . LYS A 1 86 ? -15.833 1.801 8.796 1.00 92.25 86 LYS A O 1
ATOM 693 N N . LYS A 1 87 ? -16.721 1.739 10.862 1.00 91.12 87 LYS A N 1
ATOM 694 C CA . LYS A 1 87 ? -17.887 2.579 10.532 1.00 91.12 87 LYS A CA 1
ATOM 695 C C . LYS A 1 87 ? -17.456 3.972 10.076 1.00 91.12 87 LYS A C 1
ATOM 697 O O . LYS A 1 87 ? -17.946 4.452 9.060 1.00 91.12 87 LYS A O 1
ATOM 702 N N . LYS A 1 88 ? -16.506 4.594 10.780 1.00 92.12 88 LYS A N 1
ATOM 703 C CA . LYS A 1 88 ? -15.968 5.908 10.404 1.00 92.12 88 LYS A CA 1
ATOM 704 C C . LYS A 1 88 ? -15.260 5.877 9.047 1.00 92.12 88 LYS A C 1
ATOM 706 O O . LYS A 1 88 ? -15.469 6.771 8.238 1.00 92.12 88 LYS A O 1
ATOM 711 N N . PHE A 1 89 ? -14.459 4.846 8.786 1.00 91.88 89 PHE A N 1
ATOM 712 C CA . PHE A 1 89 ? -13.798 4.644 7.498 1.00 91.88 89 PHE A CA 1
ATOM 713 C C . PHE A 1 89 ? -14.816 4.506 6.359 1.00 91.88 89 PHE A C 1
ATOM 715 O O . PHE A 1 89 ? -14.667 5.157 5.327 1.00 91.88 89 PHE A O 1
ATOM 722 N N . LYS A 1 90 ? -15.893 3.739 6.570 1.00 90.38 90 LYS A N 1
ATOM 723 C CA . LYS A 1 90 ? -16.980 3.601 5.594 1.00 90.38 90 LYS A CA 1
ATOM 724 C C . LYS A 1 90 ? -17.661 4.943 5.287 1.00 90.38 90 LYS A C 1
ATOM 726 O O . LYS A 1 90 ? -17.818 5.287 4.126 1.00 90.38 90 LYS A O 1
ATOM 731 N N . LEU A 1 91 ? -17.968 5.742 6.312 1.00 91.88 91 LEU A N 1
ATOM 732 C CA . LEU A 1 91 ? -18.579 7.068 6.133 1.00 91.88 91 LEU A CA 1
ATOM 733 C C . LEU A 1 91 ? -17.681 8.061 5.379 1.00 91.88 91 LEU A C 1
ATOM 735 O O . LEU A 1 91 ? -18.185 8.951 4.710 1.00 91.88 91 LEU A O 1
ATOM 739 N N . LEU A 1 92 ? -16.356 7.938 5.501 1.00 90.38 92 LEU A N 1
ATOM 740 C CA . LEU A 1 92 ? -15.402 8.793 4.784 1.00 90.38 92 LEU A CA 1
ATOM 741 C C . LEU A 1 92 ? -15.174 8.356 3.330 1.00 90.38 92 LEU A C 1
ATO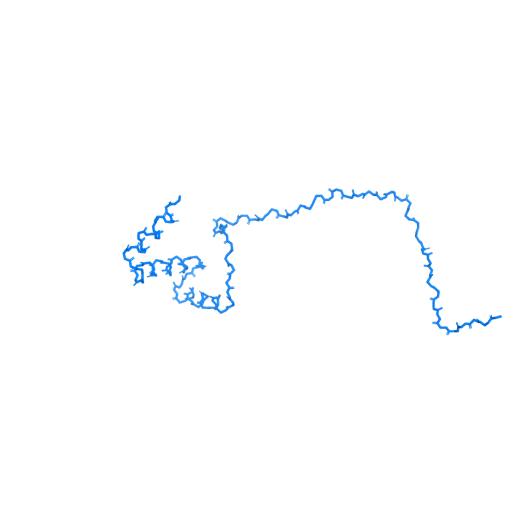M 743 O O . LEU A 1 92 ? -14.604 9.120 2.555 1.00 90.38 92 LEU A O 1
ATOM 747 N N . THR A 1 93 ? -15.556 7.126 2.983 1.00 89.31 93 THR A N 1
ATOM 748 C CA . THR A 1 93 ? -15.338 6.531 1.656 1.00 89.31 93 THR A CA 1
ATOM 749 C C . THR A 1 93 ? -16.617 6.445 0.821 1.00 89.31 93 THR A C 1
ATOM 751 O O . THR A 1 93 ? -16.515 6.407 -0.401 1.00 89.31 93 THR A O 1
ATOM 754 N N . GLU A 1 94 ? -17.803 6.478 1.441 1.00 80.44 94 GLU A N 1
ATOM 755 C CA . GLU A 1 94 ? -19.088 6.765 0.782 1.00 80.44 94 GLU A CA 1
ATOM 756 C C . GLU A 1 94 ? -19.160 8.261 0.407 1.00 80.44 94 GLU A C 1
ATOM 758 O O . GLU A 1 94 ? -19.750 9.065 1.127 1.00 80.44 94 GLU A O 1
ATOM 763 N N . ILE A 1 95 ? -18.514 8.643 -0.701 1.00 57.12 95 ILE A N 1
ATOM 764 C CA . ILE A 1 95 ? -18.664 9.951 -1.369 1.00 57.12 95 ILE A CA 1
ATOM 765 C C . ILE A 1 95 ? -19.337 9.741 -2.722 1.00 57.12 95 ILE A C 1
ATOM 767 O O . ILE A 1 95 ? -18.924 8.798 -3.437 1.00 57.12 95 ILE A O 1
#